Protein AF-A0A962M902-F1 (afdb_monomer)

Radius of gyration: 10.99 Å; Cα contacts (8 Å, |Δi|>4): 118; chains: 1; bounding box: 30×19×28 Å

Structure (mmCIF, N/CA/C/O backbone):
data_AF-A0A962M902-F1
#
_entry.id   AF-A0A962M902-F1
#
loop_
_atom_site.group_PDB
_atom_site.id
_atom_site.type_symbol
_atom_site.label_atom_id
_atom_site.label_alt_id
_atom_site.label_comp_id
_atom_site.label_asym_id
_atom_site.label_entity_id
_atom_site.label_seq_id
_atom_site.pdbx_PDB_ins_code
_atom_site.Cartn_x
_atom_site.Cartn_y
_atom_site.Cartn_z
_atom_site.occupancy
_atom_site.B_iso_or_equiv
_atom_site.auth_seq_id
_atom_site.auth_comp_id
_atom_site.auth_asym_id
_atom_site.auth_atom_id
_atom_site.pdbx_PDB_model_num
ATOM 1 N N . MET A 1 1 ? -11.349 -9.922 11.501 1.00 76.31 1 MET A N 1
ATOM 2 C CA . MET A 1 1 ? -11.066 -9.486 10.115 1.00 76.31 1 MET A CA 1
ATOM 3 C C . MET A 1 1 ? -10.059 -8.343 10.188 1.00 76.31 1 MET A C 1
ATOM 5 O O . MET A 1 1 ? -10.156 -7.573 11.137 1.00 76.31 1 MET A O 1
ATOM 9 N N . LYS A 1 2 ? -9.062 -8.272 9.297 1.00 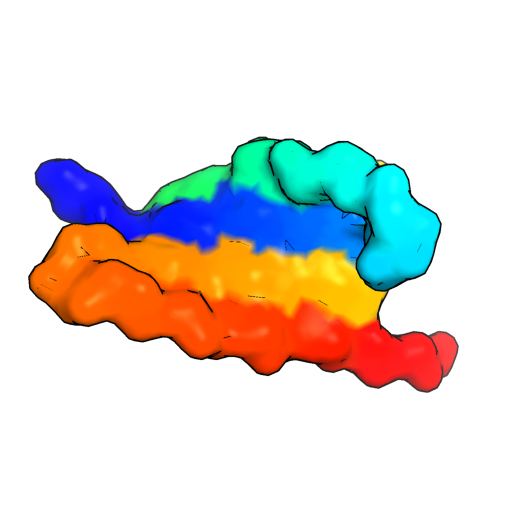89.56 2 LYS A N 1
ATOM 10 C CA . LYS A 1 2 ? -8.100 -7.150 9.261 1.00 89.56 2 LYS A CA 1
ATOM 11 C C . LYS A 1 2 ? -8.779 -5.918 8.653 1.00 8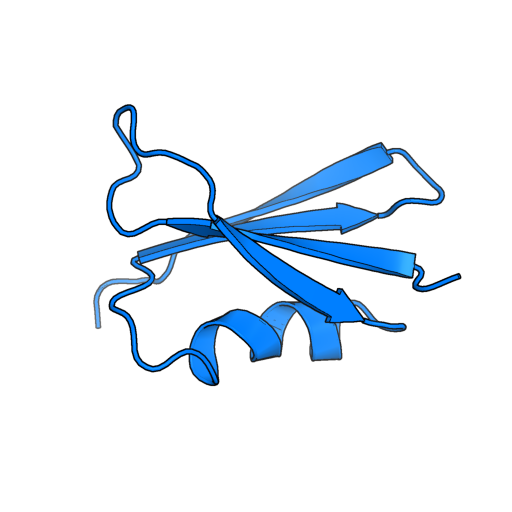9.56 2 LYS A C 1
ATOM 13 O O . LYS A 1 2 ? -9.602 -6.089 7.761 1.00 89.56 2 LYS A O 1
ATOM 18 N N . ARG A 1 3 ? -8.463 -4.715 9.149 1.00 92.44 3 ARG A N 1
ATOM 19 C CA . ARG A 1 3 ? -9.135 -3.470 8.734 1.00 92.44 3 ARG A CA 1
ATOM 20 C C . ARG A 1 3 ? -8.591 -2.925 7.419 1.00 92.44 3 ARG A C 1
ATOM 22 O O . ARG A 1 3 ? -9.378 -2.447 6.612 1.00 92.44 3 ARG A O 1
ATOM 29 N N . TYR A 1 4 ? -7.285 -3.023 7.203 1.00 94.81 4 TYR A N 1
ATOM 30 C CA . TYR A 1 4 ? -6.618 -2.458 6.036 1.00 94.81 4 TYR A CA 1
ATOM 31 C C . TYR A 1 4 ? -6.060 -3.563 5.147 1.00 94.81 4 TYR A C 1
ATOM 33 O O . TYR A 1 4 ? -5.458 -4.518 5.642 1.00 94.81 4 TYR A O 1
ATOM 41 N N . ILE A 1 5 ? -6.253 -3.428 3.841 1.00 94.88 5 ILE A N 1
ATOM 42 C CA . ILE A 1 5 ? -5.721 -4.322 2.809 1.00 94.88 5 ILE A CA 1
ATOM 43 C C . ILE A 1 5 ? -4.782 -3.506 1.933 1.00 94.88 5 ILE A C 1
ATOM 45 O O . ILE A 1 5 ? -5.122 -2.386 1.558 1.00 94.88 5 ILE A O 1
ATOM 49 N N . VAL A 1 6 ? -3.612 -4.055 1.620 1.00 93.69 6 VAL A N 1
ATOM 50 C CA . VAL A 1 6 ? -2.593 -3.359 0.836 1.00 93.69 6 VAL A CA 1
ATOM 51 C C . VAL A 1 6 ? -2.363 -4.088 -0.471 1.00 93.69 6 VAL A C 1
ATOM 53 O O . VAL A 1 6 ? -2.097 -5.293 -0.487 1.00 93.69 6 VAL A O 1
ATOM 56 N N . PHE A 1 7 ? -2.444 -3.329 -1.554 1.00 91.75 7 PHE A N 1
ATOM 57 C CA . PHE A 1 7 ? -2.077 -3.766 -2.891 1.00 91.75 7 PHE A CA 1
ATOM 58 C C . PHE A 1 7 ? -0.961 -2.881 -3.419 1.00 91.75 7 PHE A C 1
ATOM 60 O O . PHE A 1 7 ? -0.876 -1.718 -3.037 1.00 91.75 7 PHE A O 1
ATOM 67 N N . GLY A 1 8 ? -0.132 -3.383 -4.320 1.00 90.44 8 GLY A N 1
ATOM 68 C CA . GLY A 1 8 ? 0.868 -2.546 -4.964 1.00 90.44 8 GLY A CA 1
ATOM 69 C C . GLY A 1 8 ? 1.395 -3.145 -6.245 1.00 90.44 8 GLY A C 1
ATOM 70 O O . GLY A 1 8 ? 0.977 -4.221 -6.667 1.00 90.44 8 GLY A O 1
ATOM 71 N N . GLY A 1 9 ? 2.296 -2.407 -6.877 1.00 88.06 9 GLY A N 1
ATOM 72 C CA . GLY A 1 9 ? 2.858 -2.805 -8.152 1.00 88.06 9 GLY A CA 1
ATOM 73 C C . GLY A 1 9 ? 4.180 -2.119 -8.446 1.00 88.06 9 GLY A C 1
ATOM 74 O O . GLY A 1 9 ? 4.628 -1.210 -7.748 1.00 88.06 9 GLY A O 1
ATOM 75 N N . THR A 1 10 ? 4.805 -2.580 -9.522 1.00 84.19 10 THR A N 1
ATOM 76 C CA . THR A 1 10 ? 6.110 -2.095 -9.988 1.00 84.19 10 THR A CA 1
ATOM 77 C C . THR A 1 10 ? 5.981 -1.014 -11.065 1.00 84.19 10 THR A C 1
ATOM 79 O O . THR A 1 10 ? 6.924 -0.267 -11.314 1.00 84.19 10 THR A O 1
ATOM 82 N N . THR A 1 11 ? 4.807 -0.889 -11.698 1.00 79.38 11 THR A N 1
ATOM 83 C CA . THR A 1 11 ? 4.510 0.135 -12.713 1.00 79.38 11 THR A CA 1
ATOM 84 C C . THR A 1 11 ? 3.083 0.664 -12.557 1.00 79.38 11 THR A C 1
ATOM 86 O O . THR A 1 11 ? 2.137 -0.116 -12.473 1.00 79.38 11 THR A O 1
ATOM 89 N N . LYS A 1 12 ? 2.902 1.994 -12.510 1.00 66.81 12 LYS A N 1
ATOM 90 C CA . LYS A 1 12 ? 1.566 2.618 -12.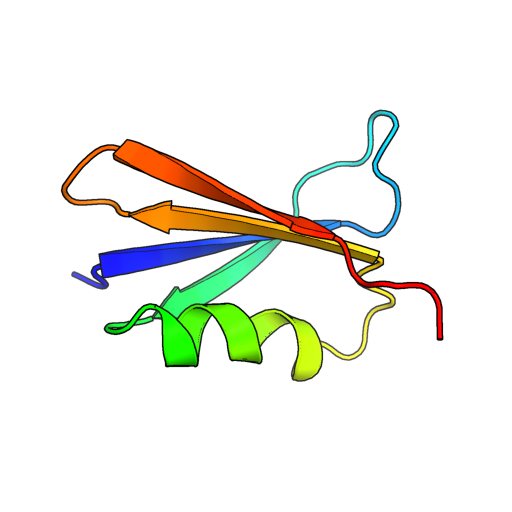383 1.00 66.81 12 LYS A CA 1
ATOM 91 C C . LYS A 1 12 ? 0.712 2.518 -13.648 1.00 66.81 12 LYS A C 1
ATOM 93 O O . LYS A 1 12 ? -0.511 2.580 -13.588 1.00 66.81 12 LYS A O 1
ATOM 98 N N . ARG A 1 13 ? 1.339 2.414 -14.824 1.00 60.25 13 ARG A N 1
ATOM 99 C CA . ARG A 1 13 ? 0.639 2.419 -16.118 1.00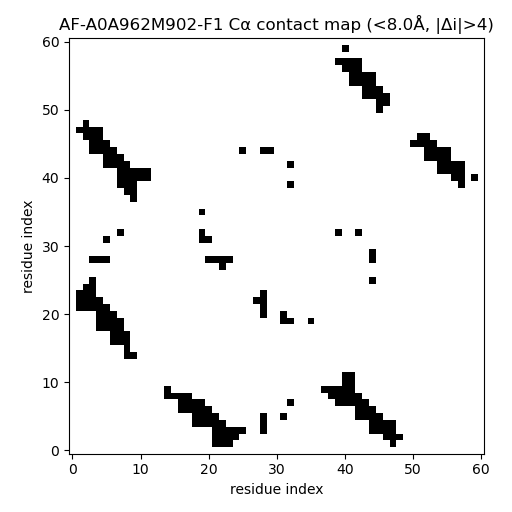 60.25 13 ARG A CA 1
ATOM 100 C C . ARG A 1 13 ? 0.262 0.998 -16.530 1.00 60.25 13 ARG A C 1
ATOM 102 O O . ARG A 1 13 ? 0.981 0.370 -17.295 1.00 60.25 13 ARG A O 1
ATOM 109 N N . GLY A 1 14 ? -0.873 0.515 -16.024 1.00 59.53 14 GLY A N 1
ATOM 110 C CA . GLY A 1 14 ? -1.476 -0.750 -16.464 1.00 59.53 14 GLY A CA 1
ATOM 111 C C . GLY A 1 14 ? -0.833 -2.016 -15.892 1.00 59.53 14 GLY A C 1
ATOM 112 O O . GLY A 1 14 ? -1.056 -3.099 -16.429 1.00 59.53 14 GLY A O 1
ATOM 113 N N . GLY A 1 15 ? -0.042 -1.890 -14.824 1.00 63.66 15 GLY A N 1
ATOM 114 C CA . GLY A 1 15 ? 0.462 -3.037 -14.076 1.00 63.66 15 GLY A CA 1
ATOM 115 C C . GLY A 1 15 ? -0.655 -3.763 -13.322 1.00 63.66 15 GLY A C 1
ATOM 116 O O . GLY A 1 15 ? -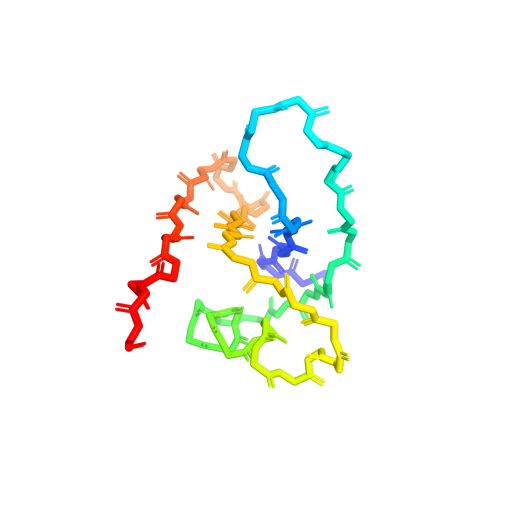1.646 -3.153 -12.916 1.00 63.66 15 GLY A O 1
ATOM 117 N N . TRP A 1 16 ? -0.485 -5.071 -13.128 1.00 66.44 16 TRP A N 1
ATOM 118 C CA . TRP A 1 16 ? -1.323 -5.844 -12.215 1.00 66.44 16 TRP A CA 1
ATOM 119 C C . TRP A 1 16 ? -1.075 -5.385 -10.773 1.00 66.44 16 TRP A C 1
ATOM 121 O O . TRP A 1 16 ? 0.053 -5.062 -10.402 1.00 66.44 16 TRP A O 1
ATOM 131 N N . LEU A 1 17 ? -2.149 -5.332 -9.984 1.00 80.38 17 LEU A N 1
ATOM 132 C CA . LEU A 1 17 ? -2.095 -5.086 -8.547 1.00 80.38 17 LEU A CA 1
ATOM 133 C C . LEU A 1 17 ? -1.823 -6.409 -7.831 1.00 80.38 17 LEU A C 1
ATOM 135 O O . LEU A 1 17 ? -2.678 -7.295 -7.839 1.00 80.38 17 LEU A O 1
ATOM 139 N N . ASP A 1 18 ? -0.672 -6.519 -7.177 1.00 87.69 18 ASP A N 1
ATOM 140 C CA . ASP A 1 18 ? -0.362 -7.650 -6.311 1.00 87.69 18 ASP A CA 1
ATOM 141 C C . ASP A 1 18 ? -0.874 -7.385 -4.895 1.00 87.69 18 ASP A C 1
ATOM 143 O O . ASP A 1 18 ? -0.764 -6.276 -4.364 1.00 87.69 18 ASP A O 1
ATOM 147 N N . TYR A 1 19 ? -1.433 -8.414 -4.259 1.00 91.00 19 TYR A N 1
ATOM 148 C CA . TYR A 1 19 ? -1.764 -8.363 -2.838 1.00 91.00 19 TYR A CA 1
ATOM 149 C C . TYR A 1 19 ? -0.475 -8.401 -2.012 1.00 91.00 19 TYR A C 1
ATOM 151 O O . TYR A 1 19 ? 0.249 -9.395 -2.034 1.00 91.00 19 TYR A O 1
ATOM 159 N N . LEU A 1 20 ? -0.210 -7.331 -1.261 1.00 90.94 20 LEU A N 1
ATOM 160 C CA . LEU A 1 20 ? 0.994 -7.211 -0.434 1.00 90.94 20 LEU A CA 1
ATOM 161 C C . LEU A 1 20 ? 0.754 -7.659 1.011 1.00 90.94 20 LEU A C 1
ATOM 163 O O . LEU A 1 20 ? 1.682 -8.102 1.684 1.00 90.94 20 LEU A O 1
ATOM 167 N N . GLY A 1 21 ? -0.482 -7.552 1.508 1.00 94.00 21 GLY A N 1
ATOM 168 C CA . GLY A 1 21 ? -0.817 -7.975 2.865 1.00 94.00 21 GLY A CA 1
ATOM 169 C C . GLY A 1 21 ? -2.035 -7.276 3.461 1.00 94.00 21 GLY A C 1
ATOM 170 O O . GLY A 1 21 ? -2.791 -6.574 2.789 1.00 94.00 21 GLY A O 1
ATOM 171 N N . SER A 1 22 ? -2.251 -7.491 4.759 1.00 95.56 22 SER A N 1
ATOM 172 C CA . SER A 1 22 ? -3.326 -6.838 5.510 1.00 95.56 22 SER A CA 1
ATOM 173 C C . SER A 1 22 ? -2.918 -6.512 6.945 1.00 95.56 22 SER A C 1
ATOM 175 O O . SER A 1 22 ? -2.142 -7.234 7.572 1.00 95.56 22 SER A O 1
ATOM 177 N N . ALA A 1 23 ? -3.467 -5.422 7.477 1.00 94.94 23 ALA A N 1
ATOM 178 C CA . ALA A 1 23 ? -3.070 -4.835 8.749 1.00 94.94 23 ALA A CA 1
ATOM 179 C C . ALA A 1 23 ? -4.274 -4.387 9.594 1.00 94.94 23 ALA A C 1
ATOM 181 O O . ALA A 1 23 ? -5.401 -4.253 9.108 1.00 94.94 23 ALA A O 1
ATOM 182 N N . ASN A 1 24 ? -4.045 -4.198 10.897 1.00 95.25 24 ASN A N 1
ATOM 183 C CA . ASN A 1 24 ? -5.072 -3.690 11.814 1.00 95.25 24 ASN A CA 1
ATOM 184 C C . ASN A 1 24 ? -5.068 -2.160 11.898 1.00 95.25 24 ASN A C 1
ATOM 186 O O . ASN A 1 24 ? -6.116 -1.570 12.154 1.00 95.25 24 ASN A O 1
ATOM 190 N N . THR A 1 25 ? -3.913 -1.534 11.675 1.00 93.56 25 THR A N 1
ATOM 191 C CA . THR A 1 25 ? -3.738 -0.079 11.708 1.00 93.56 25 THR A CA 1
ATOM 192 C C . THR A 1 25 ? -3.217 0.428 10.365 1.00 93.56 25 THR A C 1
ATOM 194 O O . THR A 1 25 ? -2.705 -0.357 9.561 1.00 93.56 25 THR A O 1
ATOM 197 N N . ILE A 1 26 ? -3.391 1.726 10.108 1.00 90.69 26 ILE A N 1
ATOM 198 C CA . ILE A 1 26 ? -2.962 2.347 8.851 1.00 90.69 26 ILE A CA 1
ATOM 199 C C . ILE A 1 26 ? -1.432 2.417 8.774 1.00 90.69 26 ILE A C 1
ATOM 201 O O . ILE A 1 26 ? -0.860 2.192 7.717 1.00 90.69 26 ILE A O 1
ATOM 205 N N . GLU A 1 27 ? -0.764 2.614 9.908 1.00 91.50 27 GLU A N 1
ATOM 206 C CA . GLU A 1 27 ? 0.694 2.681 10.026 1.00 91.50 27 GLU A CA 1
ATOM 207 C C . GLU A 1 27 ? 1.327 1.348 9.620 1.00 91.50 27 GLU A C 1
ATOM 209 O O . GLU A 1 27 ? 2.170 1.305 8.730 1.00 91.50 27 GLU A O 1
ATOM 214 N N . GLN A 1 28 ? 0.823 0.240 10.175 1.00 93.44 28 GLN A N 1
ATOM 215 C CA . GLN A 1 28 ? 1.250 -1.109 9.792 1.00 93.44 28 GLN A CA 1
ATOM 216 C C . GLN A 1 28 ? 1.002 -1.388 8.305 1.00 93.44 28 GLN A C 1
ATOM 218 O O . GLN A 1 28 ? 1.789 -2.080 7.666 1.00 93.44 28 GLN A O 1
ATOM 223 N N . ALA A 1 29 ? -0.100 -0.876 7.747 1.00 92.88 29 ALA A N 1
ATOM 224 C CA . ALA A 1 29 ? -0.406 -1.035 6.330 1.00 92.88 29 ALA A CA 1
ATOM 225 C C . ALA A 1 29 ? 0.617 -0.298 5.447 1.00 92.88 29 ALA A C 1
ATOM 227 O O . ALA A 1 29 ? 1.075 -0.850 4.449 1.00 92.88 29 ALA A O 1
ATOM 228 N N . CYS A 1 30 ? 1.012 0.914 5.836 1.00 90.00 30 CYS A N 1
ATOM 229 C CA . CYS A 1 30 ? 2.009 1.711 5.124 1.00 90.00 30 CYS A CA 1
ATOM 230 C C . CYS A 1 30 ? 3.422 1.112 5.177 1.00 90.00 30 CYS A C 1
ATOM 232 O O . CYS A 1 30 ? 4.221 1.379 4.285 1.00 90.00 30 CYS A O 1
ATOM 234 N N . GLU A 1 31 ? 3.732 0.289 6.180 1.00 91.50 31 GLU A N 1
ATOM 235 C CA . GLU A 1 31 ? 5.025 -0.398 6.292 1.00 91.50 31 GLU A CA 1
ATOM 236 C C . GLU A 1 31 ? 5.127 -1.640 5.393 1.00 91.50 31 GLU A C 1
ATOM 238 O O . GLU A 1 31 ? 6.227 -1.996 4.966 1.00 91.50 31 GLU A O 1
ATOM 243 N N . LEU A 1 32 ? 4.004 -2.295 5.063 1.00 91.12 32 LEU A N 1
ATOM 244 C CA . LEU A 1 32 ? 3.992 -3.560 4.311 1.00 91.12 32 LEU A CA 1
ATOM 245 C C . LEU A 1 32 ? 4.785 -3.526 2.990 1.00 91.12 32 LEU A C 1
ATOM 247 O O . LEU A 1 32 ? 5.553 -4.463 2.767 1.00 91.12 32 LEU A O 1
ATOM 251 N N . PRO A 1 33 ? 4.679 -2.492 2.133 1.00 89.31 33 PRO A N 1
ATOM 252 C CA . PRO A 1 33 ? 5.445 -2.416 0.888 1.00 89.31 33 PRO A CA 1
ATOM 253 C C . PRO A 1 33 ? 6.961 -2.491 1.098 1.00 89.31 33 PRO A C 1
ATOM 255 O O . PRO A 1 33 ? 7.648 -3.131 0.307 1.00 89.31 33 PRO A O 1
ATOM 258 N N . SER A 1 34 ? 7.481 -1.915 2.189 1.00 87.94 34 SER A N 1
ATOM 259 C CA . SER A 1 34 ? 8.921 -1.913 2.494 1.00 87.94 34 SER A CA 1
ATOM 260 C C . SER A 1 34 ? 9.473 -3.294 2.877 1.00 87.94 34 SER A C 1
ATOM 262 O O . SER A 1 34 ? 10.674 -3.541 2.781 1.00 87.94 34 SER A O 1
ATOM 264 N N . LEU A 1 35 ? 8.597 -4.214 3.292 1.00 88.00 35 LEU A N 1
ATOM 265 C CA . LEU A 1 35 ? 8.959 -5.579 3.682 1.00 88.00 35 LEU A CA 1
ATOM 266 C C . LEU A 1 35 ? 9.010 -6.540 2.485 1.00 88.00 35 LEU A C 1
ATOM 268 O O . LEU A 1 35 ? 9.518 -7.660 2.602 1.00 88.00 35 LEU A O 1
ATOM 272 N N . ILE A 1 36 ? 8.481 -6.124 1.333 1.00 85.56 36 ILE A N 1
ATOM 273 C CA . ILE A 1 36 ? 8.431 -6.928 0.116 1.00 85.56 36 ILE A CA 1
ATOM 274 C C . ILE A 1 36 ? 9.764 -6.784 -0.628 1.00 85.56 36 ILE A C 1
ATOM 276 O O . ILE A 1 36 ? 10.202 -5.687 -0.953 1.00 85.56 36 ILE A O 1
ATOM 280 N N . LYS A 1 37 ? 10.408 -7.906 -0.969 1.00 81.44 37 LYS A N 1
ATOM 281 C CA . LYS A 1 37 ? 11.694 -7.929 -1.705 1.00 81.44 37 LYS A CA 1
ATOM 282 C C . LYS A 1 37 ? 11.560 -7.647 -3.212 1.00 81.44 37 LYS A C 1
ATOM 284 O O . LYS A 1 37 ? 12.421 -8.044 -3.993 1.00 81.44 37 LYS A O 1
ATOM 289 N N . MET A 1 38 ? 10.467 -7.019 -3.629 1.00 77.75 38 MET A N 1
ATOM 290 C CA . MET A 1 38 ? 10.176 -6.668 -5.019 1.00 77.75 38 MET A CA 1
ATOM 291 C C . MET A 1 38 ? 10.191 -5.145 -5.159 1.00 77.75 38 MET A C 1
ATOM 293 O O . MET A 1 38 ? 9.906 -4.454 -4.183 1.00 77.75 38 MET A O 1
ATOM 297 N N . PRO A 1 39 ? 10.501 -4.605 -6.349 1.00 81.06 39 PRO A N 1
ATOM 298 C CA . PRO A 1 39 ? 10.559 -3.164 -6.571 1.00 81.06 39 PRO A CA 1
ATOM 299 C C . PRO A 1 39 ? 9.147 -2.562 -6.645 1.00 81.06 39 PRO A C 1
ATOM 301 O O . PRO A 1 39 ? 8.657 -2.231 -7.723 1.00 81.06 39 PRO A O 1
ATOM 304 N N . ILE A 1 40 ? 8.469 -2.465 -5.501 1.00 86.38 40 ILE A N 1
ATOM 305 C CA . ILE A 1 40 ? 7.173 -1.797 -5.382 1.00 86.38 40 ILE A CA 1
ATOM 306 C C . ILE A 1 40 ? 7.403 -0.290 -5.513 1.00 86.38 40 ILE A C 1
ATOM 308 O O . ILE A 1 40 ? 8.049 0.317 -4.666 1.00 86.38 40 ILE A O 1
ATOM 312 N N . THR A 1 41 ? 6.874 0.310 -6.577 1.00 84.81 41 THR A N 1
ATOM 313 C CA . THR A 1 41 ? 7.010 1.751 -6.866 1.00 84.81 41 THR A CA 1
ATOM 314 C C . THR A 1 41 ? 5.748 2.533 -6.498 1.00 84.81 41 THR A C 1
ATOM 316 O O . THR A 1 41 ? 5.739 3.761 -6.467 1.00 84.81 41 THR A O 1
ATOM 319 N N . TRP A 1 42 ? 4.652 1.832 -6.204 1.00 86.25 42 TRP A N 1
ATOM 320 C CA . TRP A 1 42 ? 3.393 2.424 -5.763 1.00 86.25 42 TRP A CA 1
ATOM 321 C C . TRP A 1 42 ? 2.533 1.393 -5.029 1.00 86.25 42 TRP A C 1
ATOM 323 O O . TRP A 1 42 ? 2.612 0.191 -5.307 1.00 86.25 42 TRP A O 1
ATOM 333 N N . TRP A 1 43 ? 1.689 1.858 -4.108 1.00 89.94 43 TRP A N 1
ATOM 334 C CA . TRP A 1 43 ? 0.746 0.999 -3.395 1.00 89.94 43 TRP A CA 1
ATOM 335 C C . TRP A 1 43 ? -0.524 1.736 -2.975 1.00 89.94 43 TRP A C 1
ATOM 337 O O . TRP A 1 43 ? -0.574 2.960 -2.866 1.00 89.94 43 TRP A O 1
ATOM 347 N N . HIS A 1 44 ? -1.583 0.962 -2.767 1.00 91.00 44 HIS A N 1
ATOM 348 C CA . HIS A 1 44 ? -2.893 1.419 -2.328 1.00 91.00 44 HIS A CA 1
ATOM 349 C C . HIS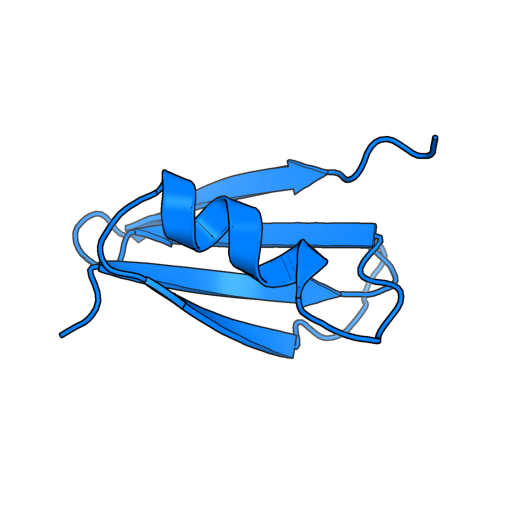 A 1 44 ? -3.249 0.719 -1.026 1.00 91.00 44 HIS A C 1
ATOM 351 O O . HIS A 1 44 ? -3.126 -0.503 -0.912 1.00 91.00 44 HIS A O 1
ATOM 357 N N . VAL A 1 45 ? -3.752 1.491 -0.069 1.00 92.94 45 VAL A N 1
ATOM 358 C CA . VAL A 1 45 ? -4.321 0.961 1.166 1.00 92.94 45 VAL A CA 1
ATOM 359 C C . VAL A 1 45 ? -5.834 1.121 1.124 1.00 92.94 45 VAL A C 1
ATOM 361 O O . VAL A 1 45 ? -6.341 2.217 0.892 1.00 92.94 45 VAL A O 1
ATOM 364 N N . VAL A 1 46 ? -6.554 0.028 1.358 1.00 93.06 46 VAL A N 1
ATOM 365 C CA . VAL A 1 46 ? -8.019 -0.024 1.370 1.00 93.06 46 VAL A CA 1
ATOM 366 C C . VAL A 1 46 ? -8.502 -0.233 2.800 1.00 93.06 46 VAL A C 1
ATOM 368 O O . VAL A 1 46 ? -8.190 -1.262 3.402 1.00 93.06 46 VAL A O 1
ATOM 371 N N . ASP A 1 47 ? -9.278 0.707 3.343 1.00 94.19 47 ASP A N 1
ATOM 372 C CA . ASP A 1 47 ? -10.020 0.498 4.592 1.00 94.19 47 ASP A CA 1
ATOM 373 C C . ASP A 1 47 ? -11.282 -0.319 4.292 1.00 94.19 47 ASP A C 1
ATOM 375 O O . ASP A 1 47 ? -12.234 0.157 3.680 1.00 94.19 47 ASP A O 1
ATOM 379 N N . THR A 1 48 ? -11.297 -1.570 4.738 1.00 92.19 48 THR A N 1
ATOM 380 C CA . THR A 1 48 ? -12.403 -2.517 4.526 1.00 92.19 48 THR A CA 1
ATOM 381 C C . THR A 1 48 ? -13.709 -2.111 5.207 1.00 92.19 48 THR A C 1
ATOM 383 O O . THR A 1 48 ? -14.765 -2.603 4.817 1.00 92.19 48 THR A O 1
ATOM 386 N N . LEU A 1 49 ? -13.661 -1.232 6.214 1.00 91.19 49 LEU A N 1
ATOM 387 C CA . LEU A 1 49 ? -14.850 -0.770 6.929 1.00 91.19 49 LEU A CA 1
ATOM 388 C C . LEU A 1 49 ? -15.582 0.330 6.152 1.00 91.19 49 LEU A C 1
ATOM 390 O O . LEU A 1 49 ? -16.808 0.391 6.163 1.00 91.19 49 LEU A O 1
ATOM 394 N N . THR A 1 50 ? -14.823 1.214 5.506 1.00 89.81 50 THR A N 1
ATOM 395 C CA . THR A 1 50 ? -15.351 2.413 4.838 1.00 89.81 50 THR A CA 1
ATOM 396 C C . THR A 1 50 ? -15.318 2.314 3.315 1.00 89.81 50 THR A C 1
ATOM 398 O O . THR A 1 50 ? -15.983 3.094 2.641 1.00 89.81 50 THR A O 1
ATOM 401 N N . GLY A 1 51 ? -14.545 1.376 2.762 1.00 85.44 51 GLY A N 1
ATOM 402 C CA . GLY A 1 51 ? -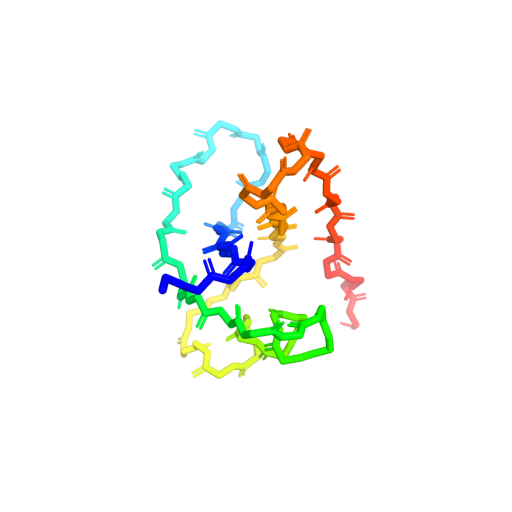14.254 1.274 1.333 1.00 85.44 51 GLY A CA 1
ATOM 403 C C . GLY A 1 51 ? -13.307 2.361 0.814 1.00 85.44 51 GLY A C 1
ATOM 404 O O . GLY A 1 51 ? -13.049 2.410 -0.386 1.00 85.44 51 GLY A O 1
ATOM 405 N N . LEU A 1 52 ? -12.794 3.238 1.685 1.00 83.75 52 LEU A N 1
ATOM 406 C CA . LEU A 1 52 ? -11.907 4.327 1.285 1.00 83.75 52 LEU A CA 1
ATOM 407 C C . LEU A 1 52 ? -10.531 3.792 0.886 1.00 83.75 52 LEU A C 1
ATOM 409 O O . LEU A 1 52 ? -9.960 2.932 1.560 1.00 83.75 52 LEU A O 1
ATOM 413 N N . THR A 1 53 ? -9.989 4.350 -0.196 1.00 79.81 53 THR A N 1
ATOM 414 C CA . THR A 1 53 ? -8.660 4.018 -0.712 1.00 79.81 53 THR A CA 1
ATOM 415 C C . THR A 1 53 ? -7.716 5.204 -0.563 1.00 79.81 53 THR A C 1
ATOM 417 O O . THR A 1 53 ? -8.019 6.290 -1.057 1.00 79.81 53 THR A O 1
ATOM 420 N N . GLY A 1 54 ? -6.568 4.995 0.078 1.00 77.69 54 GLY A N 1
ATOM 421 C CA . GLY A 1 54 ? -5.442 5.928 0.055 1.00 77.69 54 GLY A CA 1
ATOM 422 C C . GLY A 1 54 ? -4.377 5.430 -0.916 1.00 77.69 54 GLY A C 1
ATOM 423 O O . GLY A 1 54 ? -3.898 4.306 -0.764 1.00 77.69 54 GLY A O 1
ATOM 424 N N . GLU A 1 55 ? -4.024 6.241 -1.913 1.00 77.69 55 GLU A N 1
ATOM 425 C CA . GLU A 1 55 ? -2.872 5.981 -2.782 1.00 77.69 55 GLU A CA 1
ATOM 426 C C . GLU A 1 55 ? -1.615 6.558 -2.134 1.00 77.69 55 GLU A C 1
ATOM 428 O O . GLU A 1 55 ? -1.608 7.708 -1.690 1.00 77.69 55 GLU A O 1
ATOM 433 N N . ILE A 1 56 ? -0.551 5.762 -2.099 1.00 74.00 56 ILE A N 1
ATOM 434 C CA . ILE A 1 56 ? 0.767 6.209 -1.673 1.00 74.00 56 ILE A CA 1
ATOM 435 C C . ILE A 1 56 ? 1.744 5.903 -2.804 1.00 74.00 56 ILE A C 1
ATOM 437 O O . ILE A 1 56 ? 1.855 4.780 -3.305 1.00 74.00 56 ILE A O 1
ATOM 441 N N . VAL A 1 57 ? 2.431 6.951 -3.234 1.00 68.69 57 VAL A N 1
ATOM 442 C CA . VAL A 1 57 ? 3.453 6.895 -4.273 1.00 68.69 57 VAL A CA 1
ATOM 443 C C . VAL A 1 57 ? 4.790 6.823 -3.561 1.00 68.69 57 VAL A C 1
ATOM 445 O O . VAL A 1 57 ? 5.045 7.662 -2.697 1.00 68.69 57 VAL A O 1
ATOM 448 N N . ALA A 1 58 ? 5.619 5.830 -3.886 1.00 64.06 58 ALA A N 1
ATOM 449 C CA . ALA A 1 58 ? 7.005 5.875 -3.450 1.00 64.06 58 ALA A CA 1
ATOM 450 C C . ALA 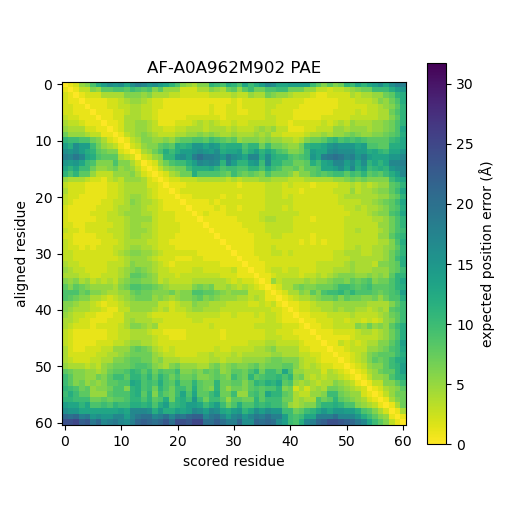A 1 58 ? 7.639 7.084 -4.148 1.00 64.06 58 ALA A C 1
ATOM 452 O O . ALA A 1 58 ? 7.624 7.134 -5.377 1.00 64.06 58 ALA A O 1
ATOM 453 N N . ASP A 1 59 ? 8.119 8.075 -3.396 1.00 55.34 59 ASP A N 1
ATOM 454 C CA . ASP A 1 59 ? 9.014 9.067 -3.989 1.00 55.34 59 ASP A CA 1
ATOM 455 C C . ASP A 1 59 ? 10.262 8.312 -4.460 1.00 55.34 59 ASP A C 1
ATOM 457 O O . ASP A 1 59 ? 10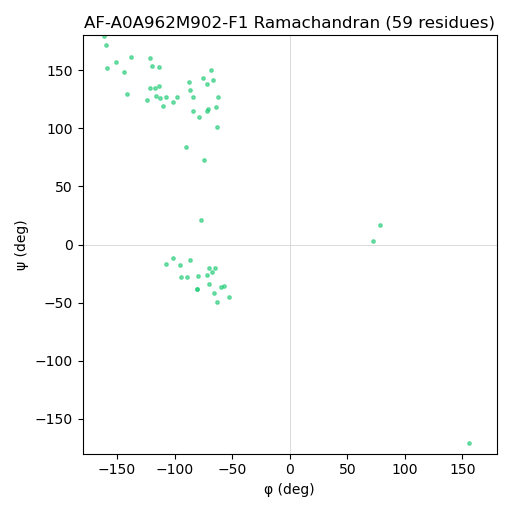.846 7.541 -3.691 1.00 55.34 59 ASP A O 1
ATOM 461 N N . ASP A 1 60 ? 10.626 8.488 -5.731 1.00 50.09 60 ASP A N 1
ATOM 462 C CA . ASP A 1 60 ? 11.900 8.006 -6.260 1.00 50.09 60 ASP A CA 1
ATOM 463 C C . ASP A 1 60 ? 13.012 8.749 -5.497 1.00 50.09 60 ASP A C 1
ATOM 465 O O . ASP A 1 60 ? 13.260 9.932 -5.743 1.00 50.09 60 ASP A O 1
ATOM 469 N N . ALA A 1 61 ? 13.614 8.077 -4.512 1.00 46.91 61 ALA A N 1
ATOM 470 C CA . ALA A 1 61 ? 14.788 8.560 -3.787 1.00 46.91 61 ALA A CA 1
ATOM 471 C C . ALA A 1 61 ? 16.040 8.568 -4.676 1.00 46.91 61 ALA A C 1
ATOM 473 O O . ALA A 1 61 ? 16.208 7.617 -5.477 1.00 46.91 61 ALA A O 1
#

Mean predicted aligned error: 5.35 Å

pLDDT: mean 83.65, std 11.96, range [46.91, 95.56]

Secondary structure (DSSP, 8-state):
--SEEEEEES-TTT---EEEEEESSHHHHHHHHHHSSS---EEEEEETTT--EEEEEPP--

Foldseek 3Di:
DFFKWKWFDQDPPPTDTDGQDGHNDPVVNVCSVVVDPDNTQWMWIAGPVPRDIDIDGPDPD

Nearest PDB structures (foldseek):
  8s9x-assembly1_B  TM=3.150E-01  e=6.013E-01  Synechocystis sp. PCC 6803
  1jw9-assembly1_B  TM=4.900E-01  e=1.785E+00  Escherichia coli
  4kfu-assembly1_A  TM=5.088E-01  e=4.419E+00  Sulfolobus turreted icosahedral virus 2
  1jwa-assembly1_B-2  TM=4.901E-01  e=3.916E+00  Escherichia coli
  3h9g-assembly1_A  TM=3.922E-01  e=9.127E+00  Escherichia coli

Solvent-accessible surface area (backbone atoms only — not comparable to full-atom values): 3672 Å² total; per-residue (Å²): 134,66,40,27,40,28,33,29,25,65,47,90,85,85,50,71,75,42,83,69,51,71,16,79,46,72,67,59,40,69,48,45,65,78,75,46,97,57,76,61,45,33,35,37,40,32,34,68,86,78,70,49,71,49,81,45,71,57,75,89,124

Sequence (61 aa):
MKRYIVFGGTTKRGGWLDYLGSANTIEQACELPSLIKMPITWWHVVDTLTGLTGEIVADDA